Protein AF-A0A9X6VNH4-F1 (afdb_monomer)

Solvent-accessible surface area (backbone atoms only — not comparable to full-atom values): 9081 Å² total; per-residue (Å²): 131,90,80,73,77,78,74,74,76,70,64,64,37,53,63,92,48,54,73,73,54,45,53,53,47,50,51,41,52,50,33,32,74,70,63,78,32,53,72,64,58,34,51,52,54,32,44,74,67,66,39,47,74,73,74,75,70,84,64,74,59,65,50,67,95,49,55,72,74,54,40,51,53,47,52,51,41,53,51,33,34,73,70,64,77,32,52,72,66,58,37,48,52,54,32,44,75,69,68,34,68,75,75,81,71,74,77,60,65,51,77,56,64,93,53,56,71,74,56,38,54,52,53,51,52,52,52,55,49,52,45,54,54,29,51,75,69,75,38,81,71,79,84,58,80,53,81,76,130

Sequence (149 aa):
GVKFPEKGKHGDMFANLDEATKEKAKSILEQEKSGKLTREQAKEELTKLGVKFPEKGKRKDMLADLDEATKEKAKSIFEQEKSGKLTHEQAKEELTKLGVKLPEKEKHEDIFAGLDEATKTKAKAILENEKKQLEALNVDLPQHKFFMK

Radius of gyration: 20.22 Å; Cα contacts (8 Å, |Δi|>4): 84; chains: 1; bounding box: 50×34×45 Å

Secondary structure (DSSP, 8-state):
-------TTGGGSSTTS-HHHHHHHHHHHHHHHTTSS-HHHHHHHHHHTT--PPP-TT---TTTTS-HHHHHHHHHHHHHHHTTSS-HHHHHHHHHHTT--------PPPTTTT--HHHHHHHHHHHHHHHHHHHHTT-PPP--TTS--

InterPro domains:
  IPR011992 EF-hand domain pair [SSF47473] (29-116)

Organism: Bacillus cereus (NCBI:txid1396)

Mean predicted aligned error: 15.95 Å

Nearest PDB structures (foldseek):
  5n9q-assembly1_A  TM=8.952E-01  e=8.438E+00  Arabidopsis thaliana
  4v8m-assembly1_BT  TM=3.124E-01  e=5.518E+00  Trypanosoma brucei brucei TREU927

Structure (mmCIF, N/CA/C/O backbone):
data_AF-A0A9X6VNH4-F1
#
_entry.id   AF-A0A9X6VNH4-F1
#
loop_
_atom_site.group_PDB
_atom_site.id
_atom_site.type_symbol
_atom_site.label_atom_id
_atom_site.label_alt_id
_atom_site.label_comp_id
_atom_site.label_asym_id
_atom_site.label_entity_id
_atom_site.label_seq_id
_atom_site.pdbx_PDB_ins_code
_atom_site.Cartn_x
_atom_site.Cartn_y
_atom_site.Cartn_z
_atom_site.occupancy
_atom_site.B_iso_or_equiv
_atom_site.auth_seq_id
_atom_site.auth_comp_id
_atom_site.auth_asym_id
_atom_site.auth_atom_id
_atom_site.pdbx_PDB_model_num
ATOM 1 N N . GLY A 1 1 ? 13.693 -1.178 -22.377 1.00 34.94 1 GLY A N 1
ATOM 2 C CA . GLY A 1 1 ? 12.557 -0.417 -21.825 1.00 34.94 1 GLY A CA 1
ATOM 3 C C . GLY A 1 1 ? 11.945 -1.228 -20.711 1.00 34.94 1 GLY A C 1
ATOM 4 O O . GLY A 1 1 ? 11.623 -2.384 -20.949 1.00 34.94 1 GLY A O 1
ATOM 5 N N . VAL A 1 2 ? 11.864 -0.677 -19.500 1.00 32.53 2 VAL A N 1
ATOM 6 C CA . VAL A 1 2 ? 11.301 -1.387 -18.343 1.00 32.53 2 VAL A CA 1
ATOM 7 C C . VAL A 1 2 ? 9.786 -1.461 -18.523 1.00 32.53 2 VAL A C 1
ATOM 9 O O . VAL A 1 2 ? 9.110 -0.435 -18.587 1.00 32.53 2 VAL A O 1
ATOM 12 N N . LYS A 1 3 ? 9.258 -2.675 -18.679 1.00 33.56 3 LYS A N 1
ATOM 13 C CA . LYS A 1 3 ? 7.823 -2.925 -18.810 1.00 33.56 3 LYS A CA 1
ATOM 14 C C . LYS A 1 3 ? 7.244 -2.940 -17.397 1.00 33.56 3 LYS A C 1
ATOM 16 O O . LYS A 1 3 ? 7.433 -3.907 -16.666 1.00 33.56 3 LYS A O 1
ATOM 21 N N . PHE A 1 4 ? 6.599 -1.851 -16.985 1.00 36.12 4 PHE A N 1
ATOM 22 C CA . PHE A 1 4 ? 5.864 -1.849 -15.723 1.00 36.12 4 PHE A CA 1
ATOM 23 C C . PHE A 1 4 ? 4.743 -2.898 -15.795 1.00 36.12 4 PHE A C 1
ATOM 25 O O . PHE A 1 4 ? 4.049 -2.950 -16.816 1.00 36.12 4 PHE A O 1
ATOM 32 N N . PRO A 1 5 ? 4.543 -3.725 -14.752 1.00 40.06 5 PRO A N 1
ATOM 33 C CA . PRO A 1 5 ? 3.376 -4.588 -14.684 1.00 40.06 5 PRO A CA 1
ATOM 34 C C . PRO A 1 5 ? 2.131 -3.705 -14.726 1.00 40.06 5 PRO A C 1
ATOM 36 O O . PRO A 1 5 ? 2.038 -2.697 -14.020 1.00 40.06 5 PRO A O 1
ATOM 39 N N . GLU A 1 6 ? 1.199 -4.070 -15.598 1.00 39.53 6 GLU A N 1
ATOM 40 C CA . GLU A 1 6 ? -0.080 -3.398 -15.767 1.00 39.53 6 GLU A CA 1
ATOM 41 C C . GLU A 1 6 ? -0.781 -3.386 -14.401 1.00 39.53 6 GLU A C 1
ATOM 43 O O . GLU A 1 6 ? -1.236 -4.422 -13.910 1.00 39.53 6 GLU A O 1
ATOM 48 N N . LYS A 1 7 ? -0.768 -2.230 -13.718 1.00 45.66 7 LYS A N 1
ATOM 49 C CA . LYS A 1 7 ? -1.424 -2.066 -12.416 1.00 45.66 7 LYS A CA 1
ATOM 50 C C . LYS A 1 7 ? -2.874 -2.494 -12.601 1.00 45.66 7 LYS A C 1
ATOM 52 O O . LYS A 1 7 ? -3.594 -1.879 -13.385 1.00 45.66 7 LYS A O 1
ATOM 57 N N . GLY A 1 8 ? -3.237 -3.586 -11.927 1.00 41.94 8 GLY A N 1
ATOM 58 C CA . GLY A 1 8 ? -4.448 -4.354 -12.184 1.00 41.94 8 GLY A CA 1
ATOM 59 C C . GLY A 1 8 ? -5.662 -3.481 -12.469 1.00 41.94 8 GLY A C 1
ATOM 60 O O . GLY A 1 8 ? -5.956 -2.571 -11.701 1.00 41.94 8 GLY A O 1
ATOM 61 N N . LYS A 1 9 ? -6.319 -3.769 -13.597 1.00 44.28 9 LYS A N 1
ATOM 62 C CA . LYS A 1 9 ? -7.664 -3.345 -14.013 1.00 44.28 9 LYS A CA 1
ATOM 63 C C . LYS A 1 9 ? -8.280 -2.219 -13.163 1.00 44.28 9 LYS A C 1
ATOM 65 O O . LYS A 1 9 ? -9.295 -2.399 -12.501 1.00 44.28 9 LYS A O 1
ATOM 70 N N . HIS A 1 10 ? -7.728 -1.010 -13.262 1.00 46.69 10 HIS A N 1
ATOM 71 C CA . HIS A 1 10 ? -8.482 0.200 -12.909 1.00 46.69 10 HI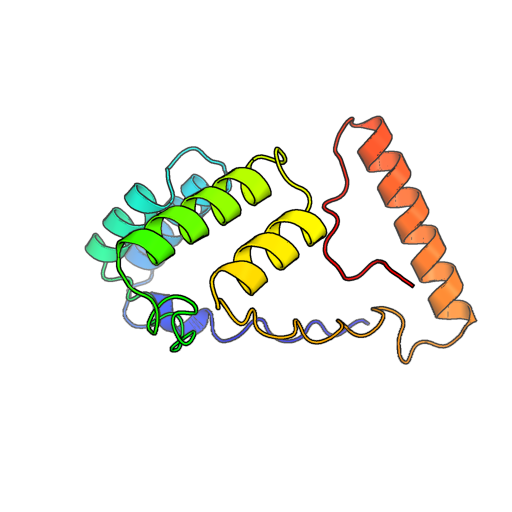S A CA 1
ATOM 72 C C . HIS A 1 10 ? -9.655 0.436 -13.882 1.00 46.69 10 HIS A C 1
ATOM 74 O O . HIS A 1 10 ? -10.487 1.306 -13.637 1.00 46.69 10 HIS A O 1
ATOM 80 N N . GLY A 1 11 ? -9.730 -0.344 -14.970 1.00 48.47 11 GLY A N 1
ATOM 81 C CA . GLY A 1 11 ? -10.777 -0.271 -15.985 1.00 48.47 11 GLY A CA 1
ATOM 82 C C . GLY A 1 11 ? -12.189 -0.551 -15.467 1.00 48.47 11 GLY A C 1
ATOM 83 O O . GLY A 1 11 ? -13.136 -0.010 -16.026 1.00 48.47 11 GLY A O 1
ATOM 84 N N . ASP A 1 12 ? -12.346 -1.302 -14.371 1.00 58.25 12 ASP A N 1
ATOM 85 C CA . ASP A 1 12 ? -13.673 -1.744 -13.919 1.00 58.25 12 ASP A CA 1
ATOM 86 C C . ASP A 1 12 ? -14.410 -0.739 -13.010 1.00 58.25 12 ASP A C 1
ATOM 88 O O . ASP A 1 12 ? -15.635 -0.792 -12.925 1.00 58.25 12 ASP A O 1
ATOM 92 N N . MET A 1 13 ? -13.722 0.223 -12.368 1.00 65.81 13 MET A N 1
ATOM 93 C CA . MET A 1 13 ? -14.393 1.201 -11.477 1.00 65.81 13 MET A CA 1
ATOM 94 C C . MET A 1 13 ? -15.357 2.121 -12.230 1.00 65.81 13 MET A C 1
ATOM 96 O O . MET A 1 13 ? -16.399 2.513 -11.705 1.00 65.81 13 MET A O 1
ATOM 100 N N . PHE A 1 14 ? -14.989 2.473 -13.461 1.00 71.38 14 PHE A N 1
ATOM 101 C CA . PHE A 1 14 ? -15.711 3.431 -14.290 1.00 71.38 14 PHE A CA 1
ATOM 102 C C . PHE A 1 14 ? -16.416 2.784 -15.482 1.00 71.38 14 PHE A C 1
ATOM 104 O O . PHE A 1 14 ? -16.997 3.496 -16.297 1.00 71.38 14 PHE A O 1
ATOM 111 N N . ALA A 1 15 ? -16.356 1.458 -15.622 1.00 72.00 15 ALA A N 1
ATOM 112 C CA . ALA A 1 15 ? -16.839 0.752 -16.809 1.00 72.00 15 ALA A CA 1
ATOM 113 C C . ALA A 1 15 ? -18.318 1.039 -17.121 1.00 72.00 15 ALA A C 1
ATOM 115 O O . ALA A 1 15 ? -18.684 1.156 -18.286 1.00 72.00 15 ALA A O 1
ATOM 116 N N . ASN A 1 16 ? -19.137 1.238 -16.085 1.00 72.19 16 ASN A N 1
ATOM 117 C CA . ASN A 1 16 ? -20.580 1.469 -16.203 1.00 72.19 16 ASN A CA 1
ATOM 118 C C . ASN A 1 16 ? -20.978 2.956 -16.244 1.00 72.19 16 ASN A C 1
ATOM 120 O O . ASN A 1 16 ? -22.162 3.261 -16.136 1.00 72.19 16 ASN A O 1
ATOM 124 N N . LEU A 1 17 ? -20.012 3.875 -16.343 1.00 78.62 17 LEU A N 1
ATOM 125 C CA . LEU A 1 17 ? -20.260 5.319 -16.350 1.00 78.62 17 LEU A CA 1
ATOM 126 C C . LEU A 1 17 ? -20.103 5.910 -17.751 1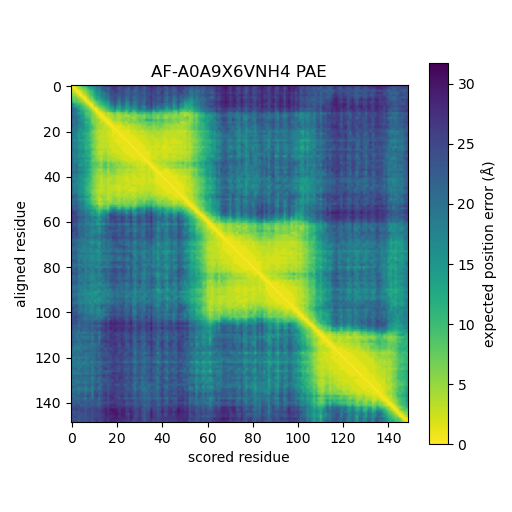.00 78.62 17 LEU A C 1
ATOM 128 O O . LEU A 1 17 ? -19.234 5.492 -18.527 1.00 78.62 17 LEU A O 1
ATOM 132 N N . ASP A 1 18 ? -20.917 6.919 -18.046 1.00 82.75 18 ASP A N 1
ATOM 133 C CA . ASP A 1 18 ? -20.772 7.755 -19.234 1.00 82.75 18 ASP A CA 1
ATOM 134 C C . ASP A 1 18 ? -19.513 8.645 -19.143 1.00 82.75 18 ASP A C 1
ATOM 136 O O . ASP A 1 18 ? -18.869 8.770 -18.095 1.00 82.75 18 ASP A O 1
ATOM 140 N N . GLU A 1 19 ? -19.104 9.237 -20.265 1.00 80.19 19 GLU A N 1
ATOM 141 C CA . GLU A 1 19 ? -17.875 10.044 -20.336 1.00 80.19 19 GLU A CA 1
ATOM 142 C C . GLU A 1 19 ? -17.932 11.281 -19.430 1.00 80.19 19 GLU A C 1
ATOM 144 O O . GLU A 1 19 ? -16.955 11.589 -18.743 1.00 80.19 19 GLU A O 1
ATOM 149 N N . ALA A 1 20 ? -19.098 11.923 -19.336 1.00 83.12 20 ALA A N 1
ATOM 150 C CA . ALA A 1 20 ? -19.313 13.080 -18.472 1.00 83.12 20 ALA A CA 1
ATOM 151 C C . ALA A 1 20 ? -19.146 12.738 -16.980 1.00 83.12 20 ALA A C 1
ATOM 153 O O . ALA A 1 20 ? -18.543 13.502 -16.221 1.00 83.12 20 ALA A O 1
ATOM 154 N N . THR A 1 21 ? -19.638 11.578 -16.537 1.00 83.69 21 THR A N 1
ATOM 155 C CA . THR A 1 21 ? -19.489 11.149 -15.140 1.00 83.69 21 THR A CA 1
ATOM 156 C C . THR A 1 21 ? -18.082 10.630 -14.857 1.00 83.69 21 THR A C 1
ATOM 158 O O . THR A 1 21 ? -17.556 10.845 -13.763 1.00 83.69 21 THR A O 1
ATOM 161 N N . LYS A 1 22 ? -17.414 10.032 -15.852 1.00 83.44 22 LYS A N 1
ATOM 162 C CA . LYS A 1 22 ? -15.993 9.652 -15.768 1.00 83.44 22 LYS A CA 1
ATOM 163 C C . LYS A 1 22 ? -15.085 10.845 -15.506 1.00 83.44 22 LYS A C 1
ATOM 165 O O . LYS A 1 22 ? -14.193 10.737 -14.667 1.00 83.44 22 LYS A O 1
ATOM 170 N N . GLU A 1 23 ? -15.284 11.965 -16.195 1.00 84.06 23 GLU A N 1
ATOM 171 C CA . GLU A 1 23 ? -14.477 13.169 -15.959 1.00 84.06 23 GLU A CA 1
ATOM 172 C C . GLU A 1 23 ? -14.679 13.735 -14.552 1.00 84.06 23 GLU A C 1
ATOM 174 O O . GLU A 1 23 ? -13.702 14.018 -13.855 1.00 84.06 23 GLU A O 1
ATOM 179 N N . LYS A 1 24 ? -15.929 13.809 -14.081 1.00 84.44 24 LYS A N 1
ATOM 180 C CA . LYS A 1 24 ? -16.231 14.247 -12.708 1.00 84.44 24 LYS A CA 1
ATOM 181 C C . LYS A 1 24 ? -15.586 13.336 -11.667 1.00 84.44 24 LYS A C 1
ATOM 183 O O . LYS A 1 24 ? -14.957 13.814 -10.727 1.00 84.44 24 LYS A O 1
ATOM 188 N N . ALA A 1 25 ? -15.670 12.025 -11.872 1.00 84.56 25 ALA A N 1
ATOM 189 C CA . ALA A 1 25 ? -15.058 11.050 -10.985 1.00 84.56 25 ALA A CA 1
ATOM 190 C C . ALA A 1 25 ? -13.518 11.143 -10.966 1.00 84.56 25 ALA A C 1
ATOM 192 O O . ALA A 1 25 ? -12.894 11.030 -9.910 1.00 84.56 25 ALA A O 1
ATOM 193 N N . LYS A 1 26 ? -12.883 11.406 -12.115 1.00 82.38 26 LYS A N 1
ATOM 194 C CA . LYS A 1 26 ? -11.436 11.670 -12.175 1.00 82.38 26 LYS A CA 1
ATOM 195 C C . LYS A 1 26 ? -11.057 12.934 -11.401 1.00 82.38 26 LYS A C 1
ATOM 197 O O . LYS A 1 26 ? -10.090 12.891 -10.647 1.00 82.38 26 LYS A O 1
ATOM 202 N N . SER A 1 27 ? -11.837 14.007 -11.535 1.00 86.50 27 SER A N 1
ATOM 203 C CA . SER A 1 27 ? -11.614 15.263 -10.807 1.00 86.50 27 SER A CA 1
ATOM 204 C C . SER A 1 27 ? -11.650 15.061 -9.285 1.00 86.50 27 SER A C 1
ATOM 206 O O . SER A 1 27 ? -10.742 15.497 -8.579 1.00 86.50 27 SER A O 1
ATOM 208 N N . ILE A 1 28 ? -12.620 14.293 -8.775 1.00 85.56 28 ILE A N 1
ATOM 209 C CA . ILE A 1 28 ? -12.717 13.960 -7.342 1.00 85.56 28 ILE A CA 1
ATOM 210 C C . ILE A 1 28 ? -11.494 13.158 -6.867 1.00 85.56 28 ILE A C 1
ATOM 212 O O . ILE A 1 28 ? -10.932 13.447 -5.811 1.00 85.56 28 ILE A O 1
ATOM 216 N N . LEU A 1 29 ? -11.028 12.182 -7.655 1.00 79.50 29 LEU A N 1
ATOM 217 C CA . LEU A 1 29 ? -9.813 11.423 -7.329 1.00 79.50 29 LEU A CA 1
ATOM 218 C C . LEU A 1 29 ? -8.547 12.289 -7.344 1.00 79.50 29 LEU A C 1
ATOM 220 O O . LEU A 1 29 ? -7.633 12.050 -6.558 1.00 79.50 29 LEU A O 1
ATOM 224 N N . GLU A 1 30 ? -8.451 13.276 -8.233 1.00 81.69 30 GLU A N 1
ATOM 225 C CA . GLU A 1 30 ? -7.339 14.232 -8.220 1.00 81.69 30 GLU A CA 1
ATOM 226 C C . GLU A 1 30 ? -7.392 15.157 -7.003 1.00 81.69 30 GLU A C 1
ATOM 228 O O . GLU A 1 30 ? -6.356 15.468 -6.409 1.00 81.69 30 GLU A O 1
ATOM 233 N N . GLN A 1 31 ? -8.589 15.551 -6.572 1.00 75.62 31 GLN A N 1
ATOM 234 C CA . GLN A 1 31 ? -8.776 16.3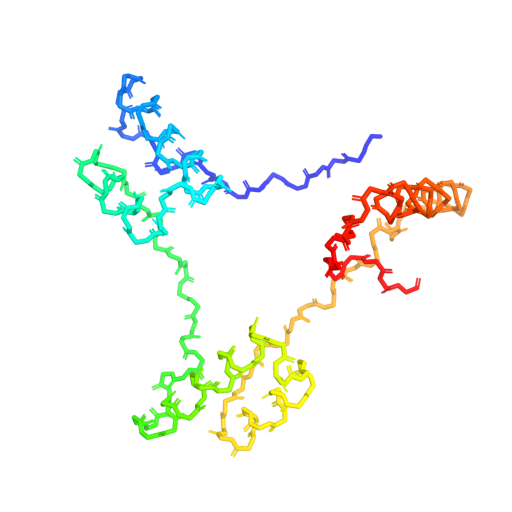13 -5.341 1.00 75.62 31 GLN A CA 1
ATOM 235 C C . GLN A 1 31 ? -8.426 15.491 -4.091 1.00 75.62 31 GLN A C 1
ATOM 237 O O . GLN A 1 31 ? -7.781 16.019 -3.187 1.00 75.62 31 GLN A O 1
ATOM 242 N N . GLU A 1 32 ? -8.749 14.193 -4.065 1.00 77.81 32 GLU A N 1
ATOM 243 C CA . GLU A 1 32 ? -8.276 13.264 -3.027 1.00 77.81 32 GLU A CA 1
ATOM 244 C C . GLU A 1 32 ? -6.742 13.171 -3.028 1.00 77.81 32 GLU A C 1
ATOM 246 O O . GLU A 1 32 ? -6.100 13.320 -1.990 1.00 77.81 32 GLU A O 1
ATO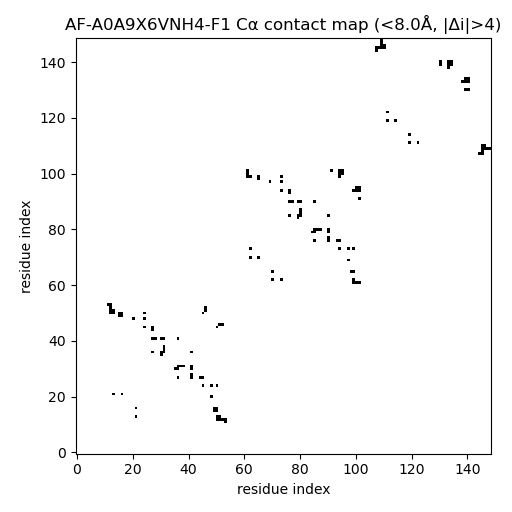M 251 N N . LYS A 1 33 ? -6.128 12.967 -4.203 1.00 71.62 33 LYS A N 1
ATOM 252 C CA . LYS A 1 33 ? -4.665 12.852 -4.341 1.00 71.62 33 LYS A CA 1
ATOM 253 C C . LYS A 1 33 ? -3.923 14.122 -3.944 1.00 71.62 33 LYS A C 1
ATOM 255 O O . LYS A 1 33 ? -2.818 14.033 -3.421 1.00 71.62 33 LYS A O 1
ATOM 260 N N . SER A 1 34 ? -4.511 15.284 -4.210 1.00 74.06 34 SER A N 1
ATOM 261 C CA . SER A 1 34 ? -3.956 16.584 -3.822 1.00 74.06 34 SER A CA 1
ATOM 262 C C . SER A 1 34 ? -4.262 16.966 -2.371 1.00 74.06 34 SER A C 1
ATOM 264 O O . SER A 1 34 ? -3.825 18.022 -1.926 1.00 74.06 34 SER A O 1
ATOM 266 N N . GLY A 1 35 ? -4.999 16.132 -1.625 1.00 77.06 35 GLY A N 1
ATOM 267 C CA . GLY A 1 35 ? -5.351 16.381 -0.226 1.00 77.06 35 GLY A CA 1
ATOM 268 C C . GLY A 1 35 ? -6.420 17.458 -0.019 1.00 77.06 35 GLY A C 1
ATOM 269 O O . GLY A 1 35 ? -6.683 17.833 1.119 1.00 77.06 35 GLY A O 1
ATOM 270 N N . LYS A 1 36 ? -7.056 17.947 -1.095 1.00 80.88 36 LYS A N 1
ATOM 271 C CA . LYS A 1 36 ? -8.195 18.880 -1.022 1.00 80.88 36 LYS A CA 1
ATOM 272 C C . LYS A 1 36 ? -9.447 18.214 -0.453 1.00 80.88 36 LYS A C 1
ATOM 274 O O . LYS A 1 36 ? -10.258 18.880 0.180 1.00 80.88 36 LYS A O 1
ATOM 279 N N . LEU A 1 37 ? -9.595 16.914 -0.700 1.00 75.12 37 LEU A N 1
ATOM 280 C CA . LEU A 1 37 ? -10.681 16.081 -0.196 1.00 75.12 37 LEU A CA 1
ATOM 281 C C . LEU A 1 37 ? -10.115 14.935 0.634 1.00 75.12 37 LEU A C 1
ATOM 283 O O . LEU A 1 37 ? -9.105 14.326 0.274 1.00 75.12 37 LEU A O 1
ATOM 287 N N . THR A 1 38 ? -10.792 14.603 1.732 1.00 78.44 38 THR A N 1
ATOM 288 C CA . THR A 1 38 ? -10.466 13.382 2.469 1.00 78.44 38 THR A CA 1
ATOM 289 C C . THR A 1 38 ? -10.896 12.161 1.661 1.00 78.44 38 THR A C 1
ATOM 291 O O . THR A 1 38 ? -11.851 12.193 0.880 1.00 78.44 38 THR A O 1
ATOM 294 N N . ARG A 1 39 ? -10.209 11.040 1.885 1.00 73.38 39 ARG A N 1
ATOM 295 C CA . ARG A 1 39 ? -10.520 9.761 1.237 1.00 73.38 39 ARG A CA 1
ATOM 296 C C . ARG A 1 39 ? -11.970 9.315 1.436 1.00 73.38 39 ARG A C 1
ATOM 298 O O . ARG A 1 39 ? -12.525 8.642 0.572 1.00 73.38 39 ARG A O 1
ATOM 305 N N . GLU A 1 40 ? -12.572 9.654 2.570 1.00 76.25 40 GLU A N 1
ATOM 306 C CA . GLU A 1 40 ? -13.967 9.322 2.863 1.00 76.25 40 GLU A CA 1
ATOM 307 C C . GLU A 1 40 ? -14.927 10.164 2.029 1.00 76.25 40 GLU A C 1
ATOM 309 O O . GLU A 1 40 ? -15.787 9.601 1.354 1.00 76.25 40 GLU A O 1
ATOM 314 N N . GLN A 1 41 ? -14.713 11.481 1.984 1.00 78.44 41 GLN A N 1
ATOM 315 C CA . GLN A 1 41 ? -15.528 12.394 1.183 1.00 78.44 41 GLN A CA 1
ATOM 316 C C . GLN A 1 41 ? -15.435 12.067 -0.313 1.00 78.44 41 GLN A C 1
ATOM 318 O O . GLN A 1 41 ? -16.456 11.930 -0.982 1.00 78.44 41 GLN A O 1
ATOM 323 N N . ALA A 1 42 ? -14.221 11.840 -0.826 1.00 81.44 42 ALA A N 1
ATOM 324 C CA . ALA A 1 42 ? -14.020 11.442 -2.217 1.00 81.44 42 ALA A CA 1
ATOM 325 C C . ALA A 1 42 ? -14.746 10.125 -2.541 1.00 81.44 42 ALA A C 1
ATOM 327 O O . ALA A 1 42 ? -15.419 10.008 -3.564 1.00 81.44 42 ALA A O 1
ATOM 328 N N . LYS A 1 43 ? -14.666 9.129 -1.649 1.00 81.19 43 LYS A N 1
ATOM 329 C CA . LYS A 1 43 ? -15.359 7.847 -1.826 1.00 81.19 43 LYS A CA 1
ATOM 330 C C . LYS A 1 43 ? -16.879 8.014 -1.836 1.00 81.19 43 LYS A C 1
ATOM 332 O O . LYS A 1 43 ? -17.548 7.351 -2.629 1.00 81.19 43 LYS A O 1
ATOM 337 N N . GLU A 1 44 ? -17.424 8.871 -0.981 1.00 82.88 44 GLU A N 1
ATOM 338 C CA . GLU A 1 44 ? -18.860 9.139 -0.920 1.00 82.88 44 GLU A CA 1
ATOM 339 C C . GLU A 1 44 ? -19.368 9.785 -2.217 1.00 82.88 44 GLU A C 1
ATOM 341 O O . GLU A 1 44 ? -20.336 9.302 -2.808 1.00 82.88 44 GLU A O 1
ATOM 346 N N . GLU A 1 45 ? -18.682 10.817 -2.716 1.00 84.19 45 GLU A N 1
ATOM 347 C CA . GLU A 1 45 ? -19.048 11.482 -3.971 1.00 84.19 45 GLU A CA 1
ATOM 348 C C . GLU A 1 45 ? -18.926 10.551 -5.179 1.00 84.19 45 GLU A C 1
ATOM 350 O O . GLU A 1 45 ? -19.835 10.476 -6.005 1.00 84.19 45 GLU A O 1
ATOM 355 N N . LEU A 1 46 ? -17.853 9.762 -5.250 1.00 84.88 46 LEU A N 1
ATOM 356 C CA . LEU A 1 46 ? -17.675 8.760 -6.300 1.00 84.88 46 LEU A CA 1
ATOM 357 C C . LEU A 1 46 ? -18.795 7.710 -6.270 1.00 84.88 46 LEU A C 1
ATOM 359 O O . LEU A 1 46 ? -19.315 7.330 -7.318 1.00 84.88 46 LEU A O 1
ATOM 363 N N . THR A 1 47 ? -19.235 7.297 -5.080 1.00 83.50 47 THR A N 1
ATOM 364 C CA . THR A 1 47 ? -20.359 6.360 -4.934 1.00 83.50 47 THR A CA 1
ATOM 365 C C . THR A 1 47 ? -21.675 6.981 -5.426 1.00 83.50 47 THR A C 1
ATOM 367 O O . THR A 1 47 ? -22.441 6.301 -6.108 1.00 83.50 47 THR A O 1
ATOM 370 N N . LYS A 1 48 ? -21.919 8.278 -5.167 1.00 85.44 48 LYS A N 1
ATOM 371 C CA . LYS A 1 48 ? -23.086 9.023 -5.698 1.00 85.44 48 LYS A CA 1
ATOM 372 C C . LYS A 1 48 ? -23.076 9.109 -7.224 1.00 85.44 48 LYS A C 1
ATOM 374 O O . LYS A 1 48 ? -24.132 9.062 -7.845 1.00 85.44 48 LYS A O 1
ATOM 379 N N . LEU A 1 49 ? -21.889 9.181 -7.825 1.00 83.44 49 LEU A N 1
ATOM 380 C CA . LEU A 1 49 ? -21.693 9.138 -9.275 1.00 83.44 49 LEU A CA 1
ATOM 381 C C . LEU A 1 49 ? -21.806 7.721 -9.868 1.00 83.44 49 LEU A C 1
ATOM 383 O O . LEU A 1 49 ? -21.566 7.542 -11.055 1.00 83.44 49 LEU A O 1
ATOM 387 N N . GLY A 1 50 ? -22.152 6.702 -9.074 1.00 76.75 50 GLY A N 1
ATOM 388 C CA . GLY A 1 50 ? -22.297 5.322 -9.544 1.00 76.75 50 GLY A CA 1
ATOM 389 C C . GLY A 1 50 ? -20.972 4.579 -9.736 1.00 76.75 50 GLY A C 1
ATOM 390 O O . GLY A 1 50 ? -20.963 3.471 -10.279 1.00 76.75 50 GLY A O 1
ATOM 391 N N . VAL A 1 51 ? -19.850 5.154 -9.285 1.00 80.81 51 VAL A N 1
ATOM 392 C CA . VAL A 1 51 ? -18.543 4.487 -9.292 1.00 80.81 51 VAL A CA 1
ATOM 393 C C . VAL A 1 51 ? -18.608 3.317 -8.319 1.00 80.81 51 VAL A C 1
ATOM 395 O O . VAL A 1 51 ? -18.711 3.494 -7.102 1.00 80.81 51 VAL A O 1
ATOM 398 N N . LYS A 1 52 ? -18.524 2.096 -8.847 1.00 69.44 52 LYS A N 1
ATOM 399 C CA . LYS A 1 52 ? -18.392 0.903 -8.013 1.00 69.44 52 LYS A CA 1
ATOM 400 C C . LYS A 1 52 ? -16.922 0.685 -7.727 1.00 69.44 52 LYS A C 1
ATOM 402 O O . LYS A 1 52 ? -16.145 0.333 -8.611 1.00 69.44 52 LYS A O 1
ATOM 407 N N . PHE A 1 53 ? -16.537 0.871 -6.474 1.00 67.56 53 PHE A N 1
ATOM 408 C CA . PHE A 1 53 ? -15.219 0.439 -6.048 1.00 67.56 53 PHE A CA 1
ATOM 409 C C . PHE A 1 53 ? -15.178 -1.092 -6.097 1.00 67.56 53 PHE A C 1
ATOM 411 O O . PHE A 1 53 ? -16.063 -1.716 -5.507 1.00 67.56 53 PHE A O 1
ATOM 418 N N . PRO A 1 54 ? -14.184 -1.713 -6.760 1.00 59.81 54 PRO A N 1
ATOM 419 C CA . PRO A 1 54 ? -13.934 -3.128 -6.578 1.00 59.81 54 PRO A CA 1
ATOM 420 C C . PRO A 1 54 ? -13.819 -3.374 -5.079 1.00 59.81 54 PRO A C 1
ATOM 422 O O . PRO A 1 54 ? -13.113 -2.636 -4.375 1.00 59.81 54 PRO A O 1
ATOM 425 N N . GLU A 1 55 ? -14.527 -4.392 -4.588 1.00 53.91 55 GLU A N 1
ATOM 426 C CA . GLU A 1 55 ? -14.238 -4.934 -3.269 1.00 53.91 55 GLU A CA 1
ATOM 427 C C . GLU A 1 55 ? -12.728 -5.128 -3.220 1.00 53.91 55 GLU A C 1
ATOM 429 O O . GLU A 1 55 ? -12.152 -5.788 -4.089 1.00 53.91 55 GLU A O 1
ATOM 434 N N . LYS A 1 56 ? -12.062 -4.480 -2.256 1.00 54.59 56 LYS A N 1
ATOM 435 C CA . LYS A 1 56 ? -10.655 -4.767 -1.996 1.00 54.59 56 LYS A CA 1
ATOM 436 C C . LYS A 1 56 ? -10.629 -6.258 -1.701 1.00 54.59 56 LYS A C 1
ATOM 438 O O . LYS A 1 56 ? -11.094 -6.650 -0.633 1.00 54.59 56 LYS A O 1
ATOM 443 N N . GLY A 1 57 ? -10.198 -7.046 -2.693 1.00 44.44 57 GLY A N 1
ATOM 444 C CA . GLY A 1 57 ? -10.336 -8.497 -2.688 1.00 44.44 57 GLY A CA 1
ATOM 445 C C . GLY A 1 57 ? -9.927 -9.013 -1.328 1.00 44.44 57 GLY A C 1
ATOM 446 O O . GLY A 1 57 ? -8.916 -8.526 -0.823 1.00 44.44 57 GLY A O 1
ATOM 447 N N . LYS A 1 58 ? -10.771 -9.871 -0.736 1.00 44.47 58 LYS A N 1
ATOM 448 C CA . LYS A 1 58 ? -10.752 -10.306 0.667 1.00 44.47 58 LYS A CA 1
ATOM 449 C C . LYS A 1 58 ? -9.324 -10.358 1.210 1.00 44.47 58 LYS A C 1
ATOM 451 O O . LYS A 1 58 ? -8.682 -11.405 1.204 1.00 44.47 58 LYS A O 1
ATOM 456 N N . ARG A 1 59 ? -8.808 -9.226 1.696 1.00 48.72 59 ARG A N 1
ATOM 457 C CA . ARG A 1 59 ? -7.656 -9.259 2.582 1.00 48.72 59 ARG A CA 1
ATOM 458 C C . ARG A 1 59 ? -8.266 -9.893 3.799 1.00 48.72 59 ARG A C 1
ATOM 460 O O . ARG A 1 59 ? -9.123 -9.259 4.40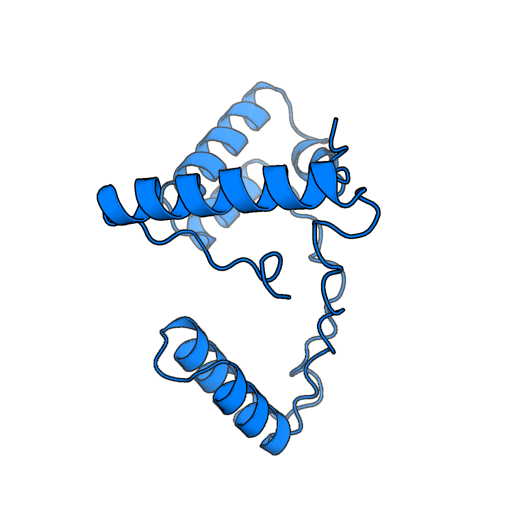7 1.00 48.72 59 ARG A O 1
ATOM 467 N N . LYS A 1 60 ? -7.931 -11.165 4.041 1.00 53.00 60 LYS A N 1
ATOM 468 C CA . LYS A 1 60 ? -8.276 -11.854 5.279 1.00 53.00 60 LYS A CA 1
ATOM 469 C C . LYS A 1 60 ? -8.032 -10.831 6.375 1.00 53.00 60 LYS A C 1
ATOM 471 O O . LYS A 1 60 ? -6.896 -10.374 6.508 1.00 53.00 60 LYS A O 1
ATOM 476 N N . ASP A 1 61 ? -9.110 -10.346 6.986 1.00 65.75 61 ASP A N 1
ATOM 477 C CA . ASP A 1 61 ? -8.982 -9.275 7.954 1.00 65.75 61 ASP A CA 1
ATOM 478 C C . ASP A 1 61 ? -8.097 -9.859 9.049 1.00 65.75 61 ASP A C 1
ATOM 480 O O . ASP A 1 61 ? -8.398 -10.895 9.635 1.00 65.75 61 ASP A O 1
ATOM 484 N N . MET A 1 62 ? -6.903 -9.292 9.181 1.00 67.94 62 MET A N 1
ATOM 485 C CA . MET A 1 62 ? -5.797 -9.879 9.950 1.00 67.94 62 MET A CA 1
ATOM 486 C C . MET A 1 62 ? -6.128 -9.955 11.436 1.00 67.94 62 MET A C 1
ATOM 488 O O . MET A 1 62 ? -5.461 -10.625 12.216 1.00 67.94 62 MET A O 1
ATOM 492 N N . LEU A 1 63 ? -7.166 -9.205 11.777 1.00 73.31 63 LEU A N 1
ATOM 493 C CA . LEU A 1 63 ? -7.751 -8.992 13.067 1.00 73.31 63 LEU A CA 1
ATOM 494 C C . LEU A 1 63 ? -9.034 -9.816 13.231 1.00 73.31 63 LEU A C 1
ATOM 496 O O . LEU A 1 63 ? -9.554 -9.848 14.332 1.00 73.31 63 LEU A O 1
ATOM 500 N N . ALA A 1 64 ? -9.566 -10.462 12.183 1.00 73.38 64 ALA A N 1
ATOM 501 C CA . ALA A 1 64 ? -10.874 -11.129 12.196 1.00 73.38 64 ALA A CA 1
ATOM 502 C C . ALA A 1 64 ? -11.010 -12.148 13.329 1.00 73.38 64 ALA A C 1
ATOM 504 O O . ALA A 1 64 ? -12.034 -12.155 14.010 1.00 73.38 64 ALA A O 1
ATOM 505 N N . ASP A 1 65 ? -9.952 -12.935 13.534 1.00 75.69 65 ASP A N 1
ATOM 506 C CA . ASP A 1 65 ? -9.877 -14.029 14.504 1.00 75.69 65 ASP A CA 1
ATOM 507 C C . ASP A 1 65 ? -9.588 -13.537 15.944 1.00 75.69 65 ASP A C 1
ATOM 509 O O . ASP A 1 65 ? -9.418 -14.353 16.848 1.00 75.69 65 ASP A O 1
ATOM 513 N N . LEU A 1 66 ? -9.517 -12.216 16.170 1.00 78.75 66 LEU A N 1
ATOM 514 C CA . LEU A 1 66 ? -9.232 -11.599 17.470 1.00 78.75 66 LEU A CA 1
ATOM 515 C C . LEU A 1 66 ? -10.493 -11.016 18.122 1.00 78.75 66 LEU A C 1
ATOM 517 O O . LEU A 1 66 ? -11.440 -10.588 17.451 1.00 78.75 66 LEU A O 1
ATOM 521 N N . ASP A 1 67 ? -10.483 -10.966 19.449 1.00 83.94 67 ASP A N 1
ATOM 522 C CA . ASP A 1 67 ? -11.498 -10.311 20.270 1.00 83.94 67 ASP A CA 1
ATO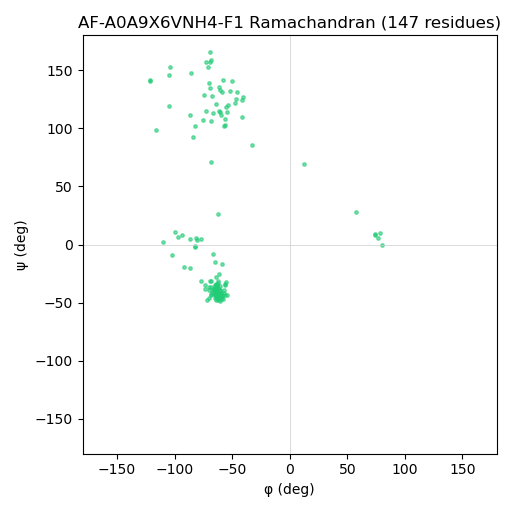M 523 C C . ASP A 1 67 ? -11.445 -8.779 20.128 1.00 83.94 67 ASP A C 1
ATOM 525 O O . ASP A 1 67 ? -10.425 -8.200 19.748 1.00 83.94 67 ASP A O 1
ATOM 529 N N . GLU A 1 68 ? -12.557 -8.098 20.419 1.00 82.44 68 GLU A N 1
ATOM 530 C CA . GLU A 1 68 ? -12.698 -6.648 20.202 1.00 82.44 68 GLU A CA 1
ATOM 531 C C . GLU A 1 68 ? -11.636 -5.819 20.939 1.00 82.44 68 GLU A C 1
ATOM 533 O O . GLU A 1 68 ? -11.072 -4.891 20.356 1.00 82.44 68 GLU A O 1
ATOM 538 N N . ALA A 1 69 ? -11.279 -6.205 22.167 1.00 84.38 69 ALA A N 1
ATOM 539 C CA . ALA A 1 69 ? -10.251 -5.520 22.947 1.00 84.38 69 ALA A CA 1
ATOM 540 C C . ALA A 1 69 ? -8.858 -5.635 22.300 1.00 84.38 69 ALA A C 1
ATOM 542 O O . ALA A 1 69 ? -8.084 -4.674 22.275 1.00 84.38 69 ALA A O 1
ATOM 543 N N . THR A 1 70 ? -8.534 -6.794 21.729 1.00 83.81 70 THR A N 1
ATOM 544 C CA . THR A 1 70 ? -7.274 -7.006 21.006 1.00 83.81 70 THR A CA 1
ATOM 545 C C . THR A 1 70 ? -7.276 -6.308 19.646 1.00 83.81 70 THR A C 1
ATOM 547 O O . THR A 1 70 ? -6.252 -5.748 19.242 1.00 83.81 70 THR A O 1
ATOM 550 N N . LYS A 1 71 ? -8.429 -6.246 18.963 1.00 84.44 71 LYS A N 1
ATOM 551 C CA . LYS A 1 71 ? -8.598 -5.476 17.719 1.00 84.44 71 LYS A CA 1
ATOM 552 C C . LYS A 1 71 ? -8.303 -3.994 17.925 1.00 84.44 71 LYS A C 1
ATOM 554 O O . LYS A 1 71 ? -7.605 -3.405 17.101 1.00 84.44 71 LYS A O 1
ATOM 559 N N . GLU A 1 72 ? -8.809 -3.386 18.996 1.00 84.38 72 GLU A N 1
ATOM 560 C CA . GLU A 1 72 ? -8.544 -1.972 19.296 1.00 84.38 72 GLU A CA 1
ATOM 561 C C . GLU A 1 72 ? -7.064 -1.705 19.573 1.00 84.38 72 GLU A C 1
ATOM 563 O O . GLU A 1 72 ? -6.488 -0.779 18.999 1.00 84.38 72 GLU A O 1
ATOM 568 N N . LYS A 1 73 ? -6.411 -2.559 20.370 1.00 85.19 73 LYS A N 1
ATOM 569 C CA . LYS A 1 73 ? -4.968 -2.443 20.639 1.00 85.19 73 LYS A CA 1
ATOM 570 C C . LYS A 1 73 ? -4.145 -2.547 19.360 1.00 85.19 73 LYS A C 1
ATOM 572 O O . LYS A 1 73 ? -3.287 -1.706 19.104 1.00 85.19 73 LYS A O 1
ATOM 577 N N . ALA A 1 74 ? -4.447 -3.528 18.517 1.00 85.62 74 ALA A N 1
ATOM 578 C CA . ALA A 1 74 ? -3.761 -3.698 17.247 1.00 85.62 74 ALA A CA 1
ATOM 579 C C . ALA A 1 74 ? -3.996 -2.521 16.282 1.00 85.62 74 ALA A C 1
ATOM 581 O O . ALA A 1 74 ? -3.057 -2.085 15.617 1.00 85.62 74 ALA A O 1
ATOM 582 N N . LYS A 1 75 ? -5.209 -1.948 16.237 1.00 83.94 75 LYS A N 1
ATOM 583 C CA . LYS A 1 75 ? -5.476 -0.707 15.485 1.00 83.94 75 LYS A CA 1
ATOM 584 C C . LYS A 1 75 ? -4.629 0.457 15.999 1.00 83.94 75 LYS A C 1
ATOM 586 O O . LYS A 1 75 ? -4.026 1.150 15.183 1.00 83.94 75 LYS A O 1
ATOM 591 N N . SER A 1 76 ? -4.528 0.625 17.319 1.00 86.56 76 SER A N 1
ATOM 592 C CA . SER A 1 76 ? -3.692 1.669 17.923 1.00 86.56 76 SER A CA 1
ATOM 593 C C . SER A 1 76 ? -2.219 1.516 17.530 1.00 86.56 76 SER A C 1
ATOM 595 O O . SER A 1 76 ? -1.584 2.497 17.150 1.00 86.56 76 SER A O 1
ATOM 597 N N . ILE A 1 77 ? -1.692 0.287 17.511 1.00 86.00 77 ILE A N 1
ATOM 598 C CA . ILE A 1 77 ? -0.317 0.009 17.064 1.00 86.00 77 ILE A CA 1
ATOM 599 C C . ILE A 1 77 ? -0.122 0.411 15.596 1.00 86.00 77 ILE A C 1
ATOM 601 O O . ILE A 1 77 ? 0.849 1.092 15.271 1.00 86.00 77 ILE A O 1
ATOM 605 N N . PHE A 1 78 ? -1.061 0.071 14.706 1.00 80.88 78 PHE A N 1
ATOM 606 C CA . PHE A 1 78 ? -0.986 0.493 13.301 1.00 80.88 78 PHE A CA 1
ATOM 607 C C . PHE A 1 78 ? -1.048 2.017 13.128 1.00 80.88 78 PHE A C 1
ATOM 609 O O . PHE A 1 78 ? -0.428 2.558 12.214 1.00 80.88 78 PHE A O 1
ATOM 616 N N . GLU A 1 79 ? -1.809 2.728 13.958 1.00 81.31 79 GLU A N 1
ATOM 617 C CA . GLU A 1 79 ? -1.852 4.194 13.936 1.00 81.31 79 GLU A CA 1
ATOM 618 C C . GLU A 1 79 ? -0.552 4.818 14.450 1.00 81.31 79 GLU A C 1
ATOM 620 O O . GLU A 1 79 ? -0.060 5.795 13.881 1.00 81.31 79 GLU A O 1
ATOM 625 N N . GLN A 1 80 ? 0.046 4.234 15.485 1.00 75.94 80 GLN A N 1
ATOM 626 C CA . GLN A 1 80 ? 1.354 4.645 15.993 1.00 75.94 80 GLN A CA 1
ATOM 627 C C . GLN A 1 80 ? 2.468 4.384 14.973 1.00 75.94 80 GLN A C 1
ATOM 629 O O . GLN A 1 80 ? 3.322 5.243 14.770 1.00 75.94 80 GLN A O 1
ATOM 634 N N . GLU A 1 81 ? 2.414 3.256 14.266 1.00 77.81 81 GLU A N 1
ATOM 635 C CA . GLU A 1 81 ? 3.315 2.946 13.154 1.00 77.81 81 GLU A CA 1
ATOM 636 C C . GLU A 1 81 ? 3.151 3.958 12.007 1.00 77.81 81 GLU A C 1
ATOM 638 O O . GLU A 1 81 ? 4.128 4.525 11.522 1.00 77.81 81 GLU A O 1
ATOM 643 N N . LYS A 1 82 ? 1.906 4.254 11.603 1.00 71.00 82 LYS A N 1
ATOM 644 C CA . LYS A 1 82 ? 1.616 5.244 10.549 1.00 71.00 82 LYS A CA 1
ATOM 645 C C . LYS A 1 82 ? 2.036 6.662 10.918 1.00 71.00 82 LYS A C 1
ATOM 647 O O . LYS A 1 82 ? 2.405 7.425 10.033 1.00 71.00 82 LYS A O 1
ATOM 652 N N . SER A 1 83 ? 1.934 7.021 12.194 1.00 73.69 83 SER A N 1
ATOM 653 C CA . SER A 1 83 ? 2.365 8.329 12.698 1.00 73.69 83 SER A CA 1
ATOM 654 C C . SER A 1 83 ? 3.869 8.398 12.980 1.00 73.69 83 SER A C 1
ATOM 656 O O . SER A 1 83 ? 4.353 9.457 13.366 1.00 73.69 83 SER A O 1
ATOM 658 N N . GLY A 1 84 ? 4.610 7.299 12.791 1.00 75.44 84 GLY A N 1
ATOM 659 C CA . GLY A 1 84 ? 6.052 7.235 13.033 1.00 75.44 84 GLY A CA 1
ATOM 660 C C . GLY A 1 84 ? 6.445 7.208 14.513 1.00 75.44 84 GLY A C 1
ATOM 661 O O . GLY A 1 84 ? 7.627 7.314 14.823 1.00 75.44 84 GLY A O 1
ATOM 662 N N . LYS A 1 85 ? 5.481 7.053 15.433 1.00 81.69 85 LYS A N 1
ATOM 663 C CA . LYS A 1 85 ? 5.745 6.880 16.874 1.00 81.69 85 LYS A CA 1
ATOM 664 C C . LYS A 1 85 ? 6.400 5.533 17.179 1.00 81.69 85 LYS A C 1
ATOM 666 O O . LYS A 1 85 ? 7.175 5.435 18.124 1.00 81.69 85 LYS A O 1
ATOM 671 N N . LEU A 1 86 ? 6.071 4.514 16.385 1.00 75.06 86 LEU A N 1
ATOM 672 C CA . LEU A 1 86 ? 6.653 3.175 16.451 1.00 75.06 86 LEU A CA 1
ATOM 673 C C . LEU A 1 86 ? 7.293 2.820 15.111 1.00 75.06 86 LEU A C 1
ATOM 675 O O . LEU A 1 86 ? 6.750 3.120 14.047 1.00 75.06 86 LEU A O 1
ATOM 679 N N . THR A 1 87 ? 8.434 2.137 15.161 1.00 79.31 87 THR A N 1
ATOM 680 C CA . THR A 1 87 ? 9.046 1.561 13.957 1.00 79.31 87 THR A CA 1
ATOM 681 C C . THR A 1 87 ? 8.254 0.339 13.478 1.00 79.31 87 THR A C 1
ATOM 683 O O . THR A 1 87 ? 7.569 -0.324 14.260 1.00 79.31 87 THR A O 1
ATOM 686 N N . HIS A 1 88 ? 8.372 -0.003 12.189 1.00 73.38 88 HIS A N 1
ATOM 687 C CA . HIS A 1 88 ? 7.691 -1.170 11.608 1.00 73.38 88 HIS A CA 1
ATOM 688 C C . HIS A 1 88 ? 8.023 -2.478 12.345 1.00 73.38 88 HIS A C 1
ATOM 690 O O . HIS A 1 88 ? 7.172 -3.359 12.463 1.00 73.38 88 HIS A O 1
ATOM 696 N N . GLU A 1 89 ? 9.254 -2.612 12.842 1.00 79.25 89 GLU A N 1
ATOM 697 C CA . GLU A 1 89 ? 9.701 -3.792 13.586 1.00 79.25 89 GLU A CA 1
ATOM 698 C C . GLU A 1 89 ? 9.045 -3.873 14.963 1.00 79.25 89 GLU A C 1
ATOM 700 O O . GLU A 1 89 ? 8.495 -4.918 15.308 1.00 79.25 89 GLU A O 1
ATOM 705 N N . GLN A 1 90 ? 9.010 -2.760 15.701 1.00 81.31 90 GLN A N 1
ATOM 706 C CA . GLN A 1 90 ? 8.352 -2.696 17.008 1.00 81.31 90 GLN A CA 1
ATOM 707 C C . GLN A 1 90 ? 6.847 -2.958 16.887 1.00 81.31 90 GLN A C 1
ATOM 709 O O . GLN A 1 90 ? 6.302 -3.791 17.609 1.00 81.31 90 GLN A O 1
ATOM 714 N N . ALA A 1 91 ? 6.186 -2.325 15.913 1.00 82.38 91 ALA A N 1
ATOM 715 C CA . ALA A 1 91 ? 4.773 -2.560 15.635 1.00 82.38 91 ALA A CA 1
ATOM 716 C C . ALA A 1 91 ? 4.504 -4.033 15.285 1.00 82.38 91 ALA A C 1
ATOM 718 O O . ALA A 1 91 ? 3.562 -4.637 15.795 1.00 82.38 91 ALA A O 1
ATOM 719 N N . LYS A 1 92 ? 5.357 -4.651 14.456 1.00 82.38 92 LYS A N 1
ATOM 720 C CA . LYS A 1 92 ? 5.249 -6.074 14.108 1.00 82.38 92 LYS A CA 1
ATOM 721 C C . LYS A 1 92 ? 5.390 -6.971 15.337 1.00 82.38 92 LYS A C 1
ATOM 723 O O . LYS A 1 92 ? 4.633 -7.934 15.460 1.00 82.38 92 LYS A O 1
ATOM 728 N N . GLU A 1 93 ? 6.330 -6.683 16.230 1.00 84.94 93 GLU A N 1
ATOM 729 C CA . GLU A 1 93 ? 6.545 -7.474 17.442 1.00 84.94 93 GLU A CA 1
ATOM 730 C C . GLU A 1 93 ? 5.336 -7.402 18.389 1.00 84.94 93 GLU A C 1
ATOM 732 O O . GLU A 1 93 ? 4.849 -8.437 18.846 1.00 84.94 93 GLU A O 1
ATOM 737 N N . GLU A 1 94 ? 4.792 -6.205 18.626 1.00 85.44 94 GLU A N 1
ATOM 738 C CA . GLU A 1 94 ? 3.600 -6.022 19.463 1.00 85.44 94 GLU A CA 1
ATOM 739 C C . GLU A 1 94 ? 2.354 -6.671 18.854 1.00 85.44 94 GLU A C 1
ATOM 741 O O . GLU A 1 94 ? 1.620 -7.377 19.545 1.00 85.44 94 GLU A O 1
ATOM 746 N N . LEU A 1 95 ? 2.150 -6.527 17.543 1.00 85.31 95 LEU A N 1
ATOM 747 C CA . LEU A 1 95 ? 1.067 -7.204 16.828 1.00 85.31 95 LEU A CA 1
ATOM 748 C C . LEU A 1 95 ? 1.196 -8.731 16.932 1.00 85.31 95 LEU A C 1
ATOM 750 O O . LEU A 1 95 ? 0.201 -9.422 17.150 1.00 85.31 95 LEU A O 1
ATOM 754 N N . THR A 1 96 ? 2.420 -9.261 16.868 1.00 84.50 96 THR A N 1
ATOM 755 C CA . THR A 1 96 ? 2.670 -10.701 17.030 1.00 84.50 96 THR A CA 1
ATOM 756 C C . THR A 1 96 ? 2.337 -11.173 18.452 1.00 84.50 96 THR A C 1
ATOM 758 O O . THR A 1 96 ? 1.744 -12.241 18.605 1.00 84.50 96 THR A O 1
ATOM 761 N N . LYS A 1 97 ? 2.629 -10.368 19.489 1.00 86.00 97 LYS A N 1
ATOM 762 C CA . LYS A 1 97 ? 2.235 -10.649 20.890 1.00 86.00 97 LYS A CA 1
ATOM 763 C C . LYS A 1 97 ? 0.716 -10.695 21.072 1.00 86.00 97 LYS A C 1
ATOM 765 O O . LYS A 1 97 ? 0.225 -11.468 21.887 1.00 86.00 97 LYS A O 1
ATOM 770 N N . LEU A 1 98 ? -0.022 -9.913 20.286 1.00 84.06 98 LEU A N 1
ATOM 771 C CA . LEU A 1 98 ? -1.488 -9.905 20.252 1.00 84.06 98 LEU A CA 1
ATOM 772 C C . LEU A 1 98 ? -2.092 -11.038 19.398 1.00 84.06 98 LEU A C 1
ATOM 774 O O . LEU A 1 98 ? -3.299 -11.065 19.181 1.00 84.06 98 LEU A O 1
ATOM 778 N N . GLY A 1 99 ? -1.278 -11.964 18.878 1.00 77.94 99 GLY A N 1
ATOM 779 C CA . GLY A 1 99 ? -1.745 -13.059 18.022 1.00 77.94 99 GLY A CA 1
ATOM 780 C C . GLY A 1 99 ? -2.059 -12.643 16.579 1.00 77.94 99 GLY A C 1
ATOM 781 O O . GLY A 1 99 ? -2.518 -13.470 15.788 1.00 77.94 99 GLY A O 1
ATOM 782 N N . VAL A 1 100 ? -1.776 -11.391 16.197 1.00 80.31 100 VAL A N 1
ATOM 783 C CA . VAL A 1 100 ? -1.946 -10.898 14.825 1.00 80.31 100 VAL A CA 1
ATOM 784 C C . VAL A 1 100 ? -0.816 -11.462 13.960 1.00 80.31 100 VAL A C 1
ATOM 786 O O . VAL A 1 100 ? 0.332 -11.020 14.025 1.00 80.31 100 VAL A O 1
ATOM 789 N N . LYS A 1 101 ? -1.131 -12.425 13.090 1.00 70.25 101 LYS A N 1
ATOM 790 C CA . LYS A 1 101 ? -0.177 -12.926 12.088 1.00 70.25 101 LYS A CA 1
ATOM 791 C C . LYS A 1 101 ? -0.179 -12.027 10.865 1.00 70.25 101 LYS A C 1
ATOM 793 O O . LYS A 1 101 ? -0.971 -12.245 9.955 1.00 70.25 101 LYS A O 1
ATOM 798 N N . LEU A 1 102 ? 0.715 -11.041 10.837 1.00 68.75 102 LEU A N 1
ATOM 799 C CA . LEU A 1 102 ? 0.954 -10.229 9.643 1.00 68.75 102 LEU A CA 1
ATOM 800 C C . LEU A 1 102 ? 1.363 -11.119 8.458 1.00 68.75 102 LEU A C 1
ATOM 802 O O . LEU A 1 102 ? 2.108 -12.082 8.653 1.00 68.75 102 LEU A O 1
ATOM 806 N N . PRO A 1 103 ? 0.904 -10.820 7.230 1.00 62.62 103 PRO A N 1
ATOM 807 C CA . PRO A 1 103 ? 1.250 -11.625 6.084 1.00 62.62 103 PRO A CA 1
ATOM 808 C C . PRO A 1 103 ? 2.727 -11.361 5.835 1.00 62.62 103 PRO A C 1
ATOM 810 O O . PRO A 1 103 ? 3.194 -10.218 5.947 1.00 62.62 103 PRO A O 1
ATOM 813 N N . GLU A 1 104 ? 3.481 -12.399 5.508 1.00 57.66 104 GLU A N 1
ATOM 814 C CA . GLU A 1 104 ? 4.832 -12.171 5.032 1.00 57.66 104 GLU A CA 1
ATOM 815 C C . GLU A 1 104 ? 4.708 -11.315 3.770 1.00 57.66 104 GLU A C 1
ATOM 817 O O . GLU A 1 104 ? 4.115 -11.727 2.774 1.00 57.66 104 GLU A O 1
ATOM 822 N N . LYS A 1 105 ? 5.154 -10.055 3.852 1.00 57.91 105 LYS A N 1
ATOM 823 C CA . LYS A 1 105 ? 5.278 -9.229 2.657 1.00 57.91 105 LYS A CA 1
ATOM 824 C C . LYS A 1 105 ? 6.292 -9.974 1.806 1.00 57.91 105 LYS A C 1
ATOM 826 O O . LYS A 1 105 ? 7.431 -10.116 2.254 1.00 57.91 105 LYS A O 1
ATOM 831 N N . GLU A 1 106 ? 5.858 -1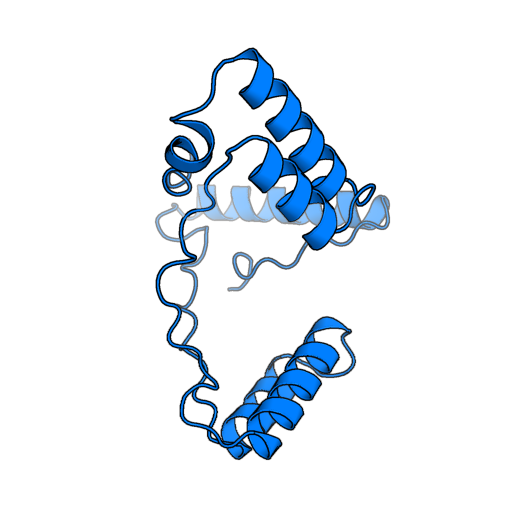0.481 0.649 1.00 46.03 106 GLU A N 1
ATOM 832 C CA . GLU A 1 106 ? 6.767 -11.006 -0.365 1.00 46.03 106 GLU A CA 1
ATOM 833 C C . GLU A 1 106 ? 7.946 -10.046 -0.438 1.00 46.03 106 GLU A C 1
ATOM 835 O O . GLU A 1 106 ? 7.764 -8.825 -0.533 1.00 46.03 106 GLU A O 1
ATOM 840 N N . LYS A 1 107 ? 9.152 -10.589 -0.261 1.00 50.03 107 LYS A N 1
ATOM 841 C CA . LYS A 1 107 ? 10.371 -9.817 -0.450 1.00 50.03 107 LYS A CA 1
ATOM 842 C C . LYS A 1 107 ? 10.263 -9.289 -1.870 1.00 50.03 107 LYS A C 1
ATOM 844 O O . LYS A 1 107 ? 10.311 -10.081 -2.805 1.00 50.03 107 LYS A O 1
ATOM 849 N N . HIS A 1 108 ? 10.013 -7.989 -2.010 1.00 52.31 108 HIS A N 1
ATOM 850 C CA . HIS A 1 108 ? 10.021 -7.362 -3.317 1.00 52.31 108 HIS A CA 1
ATOM 851 C C . HIS A 1 108 ? 11.372 -7.715 -3.929 1.00 52.31 108 HIS A C 1
ATOM 853 O O . HIS A 1 108 ? 12.407 -7.462 -3.306 1.00 52.31 108 HIS A O 1
ATOM 859 N N . GLU A 1 109 ? 11.346 -8.401 -5.071 1.00 53.34 109 GLU A N 1
ATOM 860 C CA . GLU A 1 109 ? 12.561 -8.676 -5.823 1.00 53.34 109 GLU A CA 1
ATOM 861 C C . GLU A 1 109 ? 13.317 -7.358 -6.000 1.00 53.34 109 GLU A C 1
ATOM 863 O O . GLU A 1 109 ? 12.702 -6.298 -6.175 1.00 53.34 109 GLU A O 1
ATOM 868 N N . ASP A 1 110 ? 14.646 -7.423 -5.891 1.00 64.38 110 ASP A N 1
ATOM 869 C CA . ASP A 1 110 ? 15.516 -6.299 -6.225 1.00 64.38 110 ASP A CA 1
ATOM 870 C C . ASP A 1 110 ? 15.042 -5.743 -7.576 1.00 64.38 110 ASP A C 1
ATOM 872 O O . ASP A 1 110 ? 14.922 -6.495 -8.541 1.00 64.38 110 ASP A O 1
ATOM 876 N N . ILE A 1 111 ? 14.732 -4.447 -7.660 1.00 68.44 111 ILE A N 1
ATOM 877 C CA . ILE A 1 111 ? 14.271 -3.824 -8.915 1.00 68.44 111 ILE A CA 1
ATOM 878 C C . ILE A 1 111 ? 15.289 -3.957 -10.047 1.00 68.44 111 ILE A C 1
ATOM 880 O O . ILE A 1 111 ? 14.957 -3.760 -11.214 1.00 68.44 111 ILE A O 1
ATOM 884 N N . PHE A 1 112 ? 16.534 -4.279 -9.696 1.00 75.88 112 PHE A N 1
ATOM 885 C CA . PHE A 1 112 ? 17.608 -4.555 -10.629 1.00 75.88 112 PHE A CA 1
ATOM 886 C C . PHE A 1 112 ? 17.821 -6.054 -10.885 1.00 75.88 112 PHE A C 1
ATOM 888 O O . PHE A 1 112 ? 18.803 -6.424 -11.532 1.00 75.88 112 PHE A O 1
ATOM 895 N N . ALA A 1 113 ? 16.958 -6.930 -10.366 1.00 73.38 113 ALA A N 1
ATOM 896 C CA . ALA A 1 113 ? 16.981 -8.352 -10.676 1.00 73.38 113 ALA A CA 1
ATOM 897 C C . ALA A 1 113 ? 16.754 -8.557 -12.183 1.00 73.38 113 ALA A C 1
ATOM 899 O O . ALA A 1 113 ? 15.877 -7.946 -12.789 1.00 73.38 113 ALA A O 1
ATOM 900 N N . GLY A 1 114 ? 17.589 -9.394 -12.805 1.00 76.19 114 GLY A N 1
ATOM 901 C CA . GLY A 1 114 ? 17.538 -9.667 -14.246 1.00 76.19 114 GLY A CA 1
ATOM 902 C C . GLY A 1 114 ? 18.198 -8.614 -15.147 1.00 76.19 114 GLY A C 1
ATOM 903 O O . GLY A 1 114 ? 18.213 -8.805 -16.361 1.00 76.19 114 GLY A O 1
ATOM 904 N N . LEU A 1 115 ? 18.764 -7.533 -14.593 1.00 83.31 115 LEU A N 1
ATOM 905 C CA . LEU A 1 115 ? 19.622 -6.608 -15.344 1.00 83.31 115 LEU A CA 1
ATOM 906 C C . LEU A 1 115 ? 21.073 -7.102 -15.364 1.00 83.31 115 LEU A C 1
ATOM 908 O O . LEU A 1 115 ? 21.555 -7.682 -14.391 1.00 83.31 115 LEU A O 1
ATOM 912 N N . ASP A 1 116 ? 21.788 -6.815 -16.450 1.00 88.12 116 ASP A N 1
ATOM 913 C CA . ASP A 1 116 ? 23.241 -6.973 -16.500 1.00 88.12 116 ASP A CA 1
ATOM 914 C C . ASP A 1 116 ? 23.947 -5.947 -15.588 1.00 88.12 116 ASP A C 1
ATOM 916 O O . ASP A 1 116 ? 23.390 -4.898 -15.246 1.00 88.12 116 ASP A O 1
ATOM 920 N N . GLU A 1 117 ? 25.191 -6.230 -15.189 1.00 83.69 117 GLU A N 1
ATOM 921 C CA . GLU A 1 117 ? 25.935 -5.401 -14.228 1.00 83.69 117 GLU A CA 1
ATOM 922 C C . GLU A 1 117 ? 26.146 -3.953 -14.698 1.00 83.69 117 GLU A C 1
ATOM 924 O O . GLU A 1 117 ? 26.077 -3.015 -13.893 1.00 83.69 117 GLU A O 1
ATOM 929 N N . ALA A 1 118 ? 26.358 -3.741 -16.000 1.00 87.62 118 ALA A N 1
ATOM 930 C CA . ALA A 1 118 ? 26.561 -2.409 -16.563 1.00 87.62 118 ALA A CA 1
ATOM 931 C C . ALA A 1 118 ? 25.262 -1.586 -16.538 1.00 87.62 118 ALA A C 1
ATOM 933 O O . ALA A 1 118 ? 25.281 -0.380 -16.278 1.00 87.62 118 ALA A O 1
ATOM 934 N N . THR A 1 119 ? 24.114 -2.223 -16.760 1.00 85.19 119 THR A N 1
ATOM 935 C CA . THR A 1 119 ? 22.810 -1.563 -16.640 1.00 85.19 119 THR A CA 1
ATOM 936 C C . THR A 1 119 ? 22.434 -1.333 -15.176 1.00 85.19 119 THR A C 1
ATOM 938 O O . THR A 1 119 ? 21.938 -0.258 -14.835 1.00 85.19 119 THR A O 1
ATOM 941 N N . LYS A 1 120 ? 22.739 -2.281 -14.281 1.00 85.12 120 LYS A N 1
ATOM 942 C CA . LYS A 1 120 ? 22.504 -2.153 -12.834 1.00 85.12 120 LYS A CA 1
ATOM 943 C C . LYS A 1 120 ? 23.288 -0.991 -12.223 1.00 85.12 120 LYS A C 1
ATOM 945 O O . LYS A 1 120 ? 22.729 -0.213 -11.456 1.00 85.12 120 LYS A O 1
ATOM 950 N N . THR A 1 121 ? 24.559 -0.830 -12.585 1.00 84.38 121 THR A N 1
ATOM 951 C CA . THR A 1 121 ? 25.395 0.292 -12.117 1.00 84.38 121 THR A CA 1
ATOM 952 C C . THR A 1 121 ? 24.871 1.644 -12.597 1.00 84.38 121 THR A C 1
ATOM 954 O O . THR A 1 121 ? 24.746 2.569 -11.794 1.00 84.38 121 THR A O 1
ATOM 957 N N . LYS A 1 122 ? 24.474 1.756 -13.871 1.00 86.31 122 LYS A N 1
ATOM 958 C CA . LYS A 1 122 ? 23.848 2.980 -14.403 1.00 86.31 122 LYS A CA 1
ATOM 959 C C . LYS A 1 122 ? 22.524 3.300 -13.714 1.00 86.31 122 LYS A C 1
ATOM 961 O O . LYS A 1 122 ? 22.290 4.447 -13.346 1.00 86.31 122 LYS A O 1
ATOM 966 N N . ALA A 1 123 ? 21.677 2.295 -13.507 1.00 83.25 123 ALA A N 1
ATOM 967 C CA . ALA A 1 123 ? 20.388 2.476 -12.852 1.00 83.25 123 ALA A CA 1
ATOM 968 C C . ALA A 1 123 ? 20.550 2.923 -11.387 1.00 83.25 123 ALA A C 1
ATOM 970 O O . ALA A 1 123 ? 19.856 3.839 -10.953 1.00 83.25 123 ALA A O 1
ATOM 971 N N . LYS A 1 124 ? 21.529 2.364 -10.658 1.00 82.88 124 LYS A N 1
ATOM 972 C CA . LYS A 1 124 ? 21.903 2.827 -9.310 1.00 82.88 124 LYS A CA 1
ATOM 973 C C . LYS A 1 124 ? 22.379 4.285 -9.306 1.00 82.88 124 LYS A C 1
ATOM 975 O O . LYS A 1 124 ? 21.954 5.054 -8.451 1.00 82.88 124 LYS A O 1
ATOM 980 N N . ALA A 1 125 ? 23.214 4.678 -10.269 1.00 85.75 125 ALA A N 1
ATOM 981 C CA . ALA A 1 125 ? 23.740 6.043 -10.354 1.00 85.75 125 ALA A CA 1
ATOM 982 C C . ALA A 1 125 ? 22.651 7.100 -10.619 1.00 85.75 125 ALA A C 1
ATOM 984 O O . ALA A 1 125 ? 22.698 8.187 -10.048 1.00 85.75 125 ALA A O 1
ATOM 985 N N . ILE A 1 126 ? 21.659 6.784 -11.459 1.00 85.50 126 ILE A N 1
ATOM 986 C CA . ILE A 1 126 ? 20.521 7.681 -11.732 1.00 85.50 126 ILE A CA 1
ATOM 987 C C . ILE A 1 126 ? 19.705 7.911 -10.457 1.00 85.50 126 ILE A C 1
ATOM 989 O O . ILE A 1 126 ? 19.390 9.047 -10.119 1.00 85.50 126 ILE A O 1
ATOM 993 N N . LEU A 1 127 ? 19.434 6.839 -9.720 1.00 80.94 127 LEU A N 1
ATOM 994 C CA . LEU A 1 127 ? 18.628 6.852 -8.502 1.00 80.94 127 LEU A CA 1
ATOM 995 C C . LEU A 1 127 ? 19.297 7.639 -7.367 1.00 80.94 127 LEU A C 1
ATOM 997 O O . LEU A 1 127 ? 18.657 8.440 -6.692 1.00 80.94 127 LEU A O 1
ATOM 1001 N N . GLU A 1 128 ? 20.608 7.459 -7.195 1.00 81.62 128 GLU A N 1
ATOM 1002 C CA . GLU A 1 128 ? 21.443 8.269 -6.298 1.00 81.62 128 GLU A CA 1
ATOM 1003 C C . GLU A 1 128 ? 21.359 9.763 -6.633 1.00 81.62 128 GLU A C 1
ATOM 1005 O O . GLU A 1 128 ? 21.240 10.608 -5.745 1.00 81.62 128 GLU A O 1
ATOM 1010 N N . ASN A 1 129 ? 21.406 10.102 -7.923 1.00 86.69 129 ASN A N 1
ATOM 1011 C CA . ASN A 1 129 ? 21.318 11.487 -8.363 1.00 86.69 129 ASN A CA 1
ATOM 1012 C C . ASN A 1 129 ? 19.923 12.083 -8.117 1.00 86.69 129 ASN A C 1
ATOM 1014 O O . ASN A 1 129 ? 19.818 13.193 -7.602 1.00 86.69 129 ASN A O 1
ATOM 1018 N N . GLU A 1 130 ? 18.858 11.341 -8.421 1.00 82.19 130 GLU A N 1
ATOM 1019 C CA . GLU A 1 130 ? 17.479 11.748 -8.123 1.00 82.19 130 GLU A CA 1
ATOM 1020 C C . GLU A 1 130 ? 17.269 11.963 -6.623 1.00 82.19 130 GLU A C 1
ATOM 1022 O O . GLU A 1 130 ? 16.678 12.964 -6.220 1.00 82.19 130 GLU A O 1
ATOM 1027 N N . LYS A 1 131 ? 17.814 11.074 -5.783 1.00 80.00 131 LYS A N 1
ATOM 1028 C CA . LYS A 1 131 ? 17.752 11.221 -4.328 1.00 80.00 131 LYS A CA 1
ATOM 1029 C C . LYS A 1 131 ? 18.383 12.538 -3.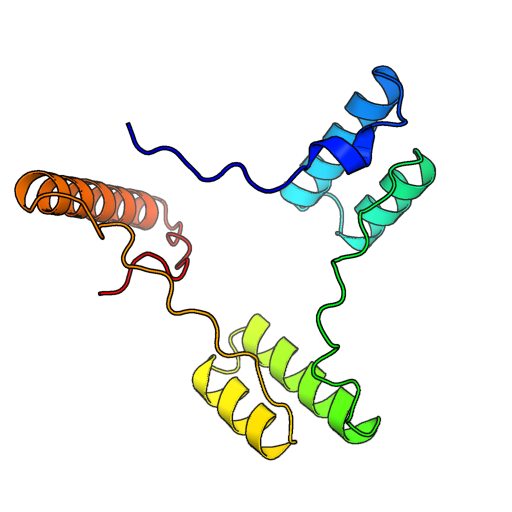870 1.00 80.00 131 LYS A C 1
ATOM 1031 O O . LYS A 1 131 ? 17.748 13.279 -3.129 1.00 80.00 131 LYS A O 1
ATOM 1036 N N . LYS A 1 132 ? 19.575 12.880 -4.371 1.00 84.00 132 LYS A N 1
ATOM 1037 C CA . LYS A 1 132 ? 20.243 14.159 -4.057 1.00 84.00 132 LYS A CA 1
ATOM 1038 C C . LYS A 1 132 ? 19.441 15.375 -4.523 1.00 84.00 132 LYS A C 1
ATOM 1040 O O . LYS A 1 132 ? 19.417 16.393 -3.840 1.00 84.00 132 LYS A O 1
ATOM 1045 N N . GLN A 1 133 ? 18.788 15.287 -5.682 1.00 83.88 133 GLN A N 1
ATOM 1046 C CA . GLN A 1 133 ? 17.946 16.371 -6.196 1.00 83.88 133 GLN A CA 1
ATOM 1047 C C . GLN A 1 133 ? 16.695 16.580 -5.340 1.00 83.88 133 GLN A C 1
ATOM 1049 O O . GLN A 1 133 ? 16.321 17.719 -5.071 1.00 83.88 133 GLN A O 1
ATOM 1054 N N . LEU A 1 134 ? 16.068 15.496 -4.886 1.00 80.94 134 LEU A N 1
ATOM 1055 C CA . LEU A 1 134 ? 14.918 15.561 -3.990 1.00 80.94 134 LEU A CA 1
ATOM 1056 C C . LEU A 1 134 ? 15.318 16.087 -2.605 1.00 80.94 134 LEU A C 1
ATOM 1058 O O . LEU A 1 134 ? 14.658 16.994 -2.100 1.00 80.94 134 LEU A O 1
ATOM 1062 N N . GLU A 1 135 ? 16.453 15.639 -2.058 1.00 79.19 135 GLU A N 1
ATOM 1063 C CA . GLU A 1 135 ? 17.034 16.182 -0.821 1.00 79.19 135 GLU A CA 1
ATOM 1064 C C . GLU A 1 135 ? 17.302 17.693 -0.931 1.00 79.19 135 GLU A C 1
ATOM 1066 O O . GLU A 1 135 ? 16.969 18.446 -0.017 1.00 79.19 135 GLU A O 1
ATOM 1071 N N . ALA A 1 136 ? 17.822 18.170 -2.069 1.00 84.81 136 ALA A N 1
ATOM 1072 C CA . ALA A 1 136 ? 18.030 19.602 -2.313 1.00 84.81 136 ALA A CA 1
ATOM 1073 C C . ALA A 1 136 ? 16.718 20.407 -2.354 1.00 84.81 136 ALA A C 1
ATOM 1075 O O . ALA A 1 136 ? 16.702 21.590 -2.014 1.00 84.81 136 ALA A O 1
ATOM 1076 N N . LEU A 1 137 ? 15.613 19.769 -2.745 1.00 86.75 137 LEU A N 1
ATOM 1077 C CA . LEU A 1 137 ? 14.265 20.339 -2.705 1.00 86.75 137 LEU A CA 1
ATOM 1078 C C . LEU A 1 137 ? 13.573 20.133 -1.348 1.00 86.75 137 LEU A C 1
ATOM 1080 O O . LEU A 1 137 ? 12.408 20.501 -1.199 1.00 86.75 137 LEU A O 1
ATOM 1084 N N . ASN A 1 138 ? 14.279 19.570 -0.360 1.00 80.56 138 ASN A N 1
ATOM 1085 C CA . ASN A 1 138 ? 13.751 19.209 0.954 1.00 80.56 138 ASN A CA 1
ATOM 1086 C C . ASN A 1 138 ? 12.558 18.231 0.869 1.00 80.56 138 ASN A C 1
ATOM 1088 O O . ASN A 1 138 ? 11.669 18.220 1.722 1.00 80.56 138 ASN A O 1
ATOM 1092 N N . VAL A 1 139 ? 12.527 17.430 -0.199 1.00 70.94 139 VAL A N 1
ATOM 1093 C CA . VAL A 1 139 ? 11.552 16.369 -0.445 1.00 70.94 139 VAL A CA 1
ATOM 1094 C C . VAL A 1 139 ? 12.249 15.043 -0.179 1.00 70.94 139 VAL A C 1
ATOM 1096 O O . VAL A 1 139 ? 13.223 14.708 -0.845 1.00 70.94 139 VAL A O 1
ATOM 1099 N N . ASP A 1 140 ? 11.753 14.261 0.776 1.00 66.25 140 ASP A N 1
ATOM 1100 C CA . ASP A 1 140 ? 12.276 12.911 0.975 1.00 66.25 140 ASP A CA 1
ATOM 1101 C C . ASP A 1 140 ? 11.761 11.995 -0.142 1.00 66.25 140 ASP A C 1
ATOM 1103 O O . ASP A 1 140 ? 10.556 11.950 -0.423 1.00 66.25 140 ASP A O 1
ATOM 1107 N N . LEU A 1 141 ? 12.669 11.273 -0.807 1.00 62.38 141 LEU A N 1
ATOM 1108 C CA . LEU A 1 141 ? 12.270 10.273 -1.792 1.00 62.38 141 LEU A CA 1
ATOM 1109 C C . LEU A 1 141 ? 11.490 9.187 -1.039 1.00 62.38 141 LEU A C 1
ATOM 1111 O O . LEU A 1 141 ? 12.062 8.562 -0.142 1.00 62.38 141 LEU A O 1
ATOM 1115 N N . PRO A 1 142 ? 10.219 8.908 -1.393 1.00 62.22 142 PRO A N 1
ATOM 1116 C CA . PRO A 1 142 ? 9.443 7.908 -0.682 1.00 62.22 142 PRO A CA 1
ATOM 1117 C C . PRO A 1 142 ? 10.206 6.587 -0.682 1.00 62.22 142 PRO A C 1
ATOM 1119 O O . PRO A 1 142 ? 10.458 6.016 -1.748 1.00 62.22 142 PRO A O 1
ATOM 1122 N N . GLN A 1 143 ? 10.562 6.093 0.508 1.00 53.06 143 GLN A N 1
ATOM 1123 C CA . GLN A 1 143 ? 11.172 4.779 0.690 1.00 53.06 143 GLN A CA 1
ATOM 1124 C C . GLN A 1 143 ? 10.142 3.693 0.374 1.00 53.06 143 GLN A C 1
ATOM 1126 O O . GLN A 1 143 ? 9.620 2.992 1.242 1.00 53.06 143 GLN A O 1
ATOM 1131 N N . HIS A 1 144 ? 9.798 3.543 -0.899 1.00 47.53 144 HIS A N 1
ATOM 1132 C CA . HIS A 1 144 ? 9.136 2.341 -1.339 1.00 47.53 144 HIS A CA 1
ATOM 1133 C C . HIS A 1 144 ? 10.174 1.224 -1.246 1.00 47.53 144 HIS A C 1
ATOM 1135 O O . HIS A 1 144 ? 11.326 1.406 -1.639 1.00 47.53 144 HIS A O 1
ATOM 1141 N N . LYS A 1 145 ? 9.770 0.073 -0.701 1.00 49.62 145 LYS A N 1
ATOM 1142 C CA . LYS A 1 145 ? 10.596 -1.111 -0.386 1.00 49.62 145 LYS A CA 1
ATOM 1143 C C . LYS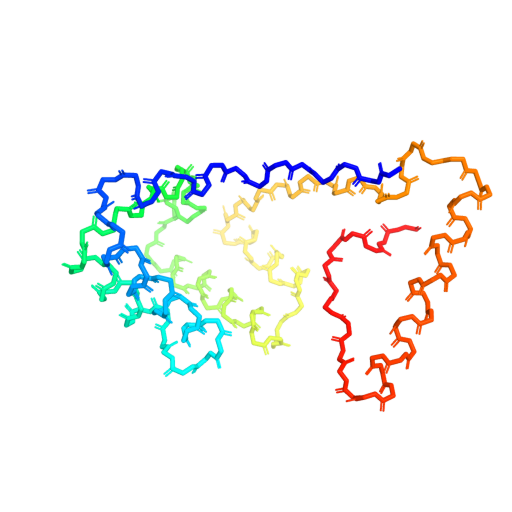 A 1 145 ? 11.268 -1.791 -1.602 1.00 49.62 145 LYS A C 1
ATOM 1145 O O . LYS A 1 145 ? 11.493 -2.992 -1.588 1.00 49.62 145 LYS A O 1
ATOM 1150 N N . PHE A 1 146 ? 11.518 -1.039 -2.663 1.00 45.41 146 PHE A N 1
ATOM 1151 C CA . PHE A 1 146 ? 12.174 -1.412 -3.904 1.00 45.41 146 PHE A CA 1
ATOM 1152 C C . PHE A 1 146 ? 13.688 -1.151 -3.875 1.00 45.41 146 PHE A C 1
ATOM 1154 O O . PHE A 1 146 ? 14.412 -1.735 -4.669 1.00 45.41 146 PHE A O 1
ATOM 1161 N N . PHE A 1 147 ? 14.174 -0.291 -2.972 1.00 43.91 147 PHE A N 1
ATOM 1162 C CA . PHE A 1 147 ? 15.540 0.250 -3.035 1.00 43.91 147 PHE A CA 1
ATOM 1163 C C . PHE A 1 147 ? 16.570 -0.426 -2.116 1.00 43.91 147 PHE A C 1
ATOM 1165 O O . PHE A 1 147 ? 17.673 0.090 -1.967 1.00 43.91 147 PHE A O 1
ATOM 1172 N N . MET A 1 148 ? 16.251 -1.570 -1.502 1.00 37.03 148 MET A N 1
ATOM 1173 C CA . MET A 1 148 ? 17.193 -2.290 -0.634 1.00 37.03 148 MET A CA 1
ATOM 1174 C C . MET A 1 148 ? 17.548 -3.673 -1.186 1.00 37.03 148 MET A C 1
ATOM 1176 O O . MET A 1 148 ? 16.829 -4.641 -0.935 1.00 37.03 148 MET A O 1
ATOM 1180 N N . LYS A 1 149 ? 18.705 -3.763 -1.855 1.00 37.38 149 LYS A N 1
ATOM 1181 C CA . LYS A 1 149 ? 19.851 -4.545 -1.361 1.00 37.38 149 LYS A CA 1
ATOM 1182 C C . LYS A 1 149 ? 21.178 -4.066 -1.960 1.00 37.38 149 LYS A C 1
ATOM 1184 O O . LYS A 1 149 ? 21.244 -3.779 -3.180 1.00 37.38 149 LYS A O 1
#

Foldseek 3Di:
DDDDPPPPPPVQQCVPADPVLVVVLVVLVVCCVVVVDPPVRSVVVSVVSVGDDPDPPCPVPLCPPDDPVLVVVLVVLVVCCVVVVDPPVRSVVVCVVSVRDDDPPPQPPQPCPPPDPVVVVVVVVVVVVVQVVCVVVVHHDPPDSNHDD

pLDDT: mean 72.31, std 14.95, range [32.53, 88.12]